Protein AF-A0A453QTR7-F1 (afdb_monomer)

Solvent-accessible surface area (backbone atoms only — not comparable to full-atom values): 9680 Å² total; per-residue (Å²): 107,73,68,60,56,51,50,49,57,57,54,74,66,56,86,68,63,91,48,74,81,44,77,43,87,48,69,84,76,89,77,77,48,57,34,63,90,64,82,81,72,79,62,58,72,38,62,66,44,74,63,49,93,54,89,62,47,77,80,36,48,43,79,48,35,31,30,39,38,73,34,72,65,74,76,16,50,35,47,36,44,36,31,29,56,73,61,97,66,74,99,79,61,62,75,47,80,48,79,57,62,89,52,38,20,34,75,75,45,46,54,41,29,50,23,38,13,52,70,62,27,36,17,32,23,37,36,54,86,40,19,19,93,47,31,93,52,54,52,37,48,62,52,52,45,53,46,15,68,74,66,65,82,44,83,54,77,79,73,79,75,70,78,81,128

Secondary structure (DSSP, 8-state):
-HHHHHHHHHHHT--S--PPP-EEE----SS----SSS----THHHHTS-----TTHHHHEEEEEEEEE-SSSGGGEEEEEEEEE--SS-S---EEEEEPPTT--GGGGHHHHHHHHHTT-EEEEEPPTTSGGG-SSTTHHHHHHHHHHHH-SS--GGGGG----

Mean predicted aligned error: 8.33 Å

Nearest PDB structures (foldseek):
  6agq-assembly1_C  TM=6.688E-01  e=3.818E-03  Paenibacillus sp. R4
  7yko-assembly1_A  TM=4.981E-01  e=2.609E-02  Thermomonospora curvata DSM 43183
  1jfr-assembly2_B  TM=5.067E-01  e=4.027E-02  Streptomyces exfoliatus
  8eu0-assembly2_B  TM=5.122E-01  e=4.285E-02  synthetic construct
  8etx-assembly1_A  TM=5.107E-01  e=4.559E-02  synthetic construct

Sequence (165 aa):
DLRSEYLEVLLSRRRERQVPMAVEQGSPVKEPLYQGNGPLGLREAMESCPRKEVDNFQEKLVEENFYLMTESGEQGRLPVLLLKLNDTAPERKPVVVILHSSYKCKEWLRPLLEAYASRGYIAVAIDSRYHGERASSKTTYIEALNSAWRNGDTMPFIFDTVCGT

Structure (mmCIF, N/CA/C/O backbone):
data_AF-A0A453QTR7-F1
#
_entry.id   AF-A0A453QTR7-F1
#
loop_
_atom_site.group_PDB
_atom_site.id
_atom_site.type_symbol
_atom_site.label_atom_id
_atom_site.label_alt_id
_atom_site.label_comp_id
_atom_site.label_asym_id
_atom_site.label_entity_id
_atom_site.label_seq_id
_atom_site.pdbx_PDB_ins_code
_atom_site.Cartn_x
_atom_site.Cartn_y
_atom_site.Cartn_z
_atom_site.occupancy
_atom_site.B_iso_or_equiv
_a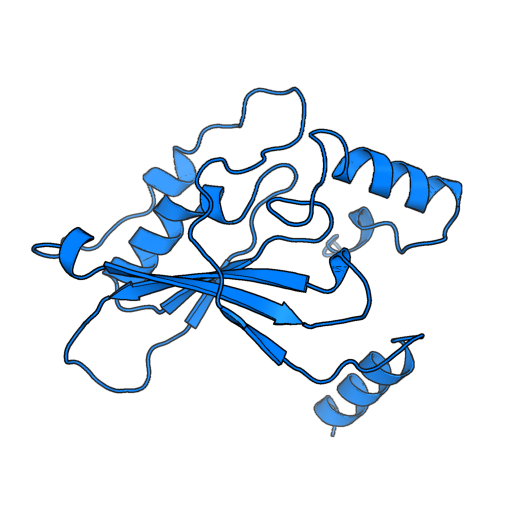tom_site.auth_seq_id
_atom_site.auth_comp_id
_atom_site.auth_asym_id
_atom_site.auth_atom_id
_atom_site.pdbx_PDB_model_num
ATOM 1 N N . ASP A 1 1 ? -23.032 -15.137 -18.932 1.00 83.44 1 ASP A N 1
ATOM 2 C CA . ASP A 1 1 ? -23.107 -14.124 -17.849 1.00 83.44 1 ASP A CA 1
ATOM 3 C C . ASP A 1 1 ? -21.889 -13.249 -18.025 1.00 83.44 1 ASP A C 1
ATOM 5 O O . ASP A 1 1 ? -20.782 -13.777 -18.100 1.00 83.44 1 ASP A O 1
ATOM 9 N N . LEU A 1 2 ? -22.096 -11.941 -18.145 1.00 89.88 2 LEU A N 1
ATOM 10 C CA . LEU A 1 2 ? -21.080 -10.977 -18.565 1.00 89.88 2 LEU A CA 1
ATOM 11 C C . LEU A 1 2 ? -19.827 -11.032 -17.678 1.00 89.88 2 LEU A C 1
ATOM 13 O O . LEU A 1 2 ? -18.712 -10.846 -18.158 1.00 89.88 2 LEU A O 1
ATOM 17 N N . ARG A 1 3 ? -19.994 -11.348 -16.386 1.00 83.31 3 ARG A N 1
ATOM 18 C CA . ARG A 1 3 ? -18.882 -11.504 -15.440 1.00 83.31 3 ARG A CA 1
ATOM 19 C C . ARG A 1 3 ? -17.955 -12.663 -15.811 1.00 83.31 3 ARG A C 1
ATOM 21 O O . ARG A 1 3 ? -16.738 -12.501 -15.748 1.00 83.31 3 ARG A O 1
ATOM 28 N N . SER A 1 4 ? -18.516 -13.816 -16.162 1.00 82.31 4 SER A N 1
ATOM 29 C CA . SER A 1 4 ? -17.742 -15.012 -16.507 1.00 82.31 4 SER A CA 1
ATOM 30 C C . SER A 1 4 ? -17.031 -14.841 -17.846 1.00 82.31 4 SER A C 1
ATOM 32 O O . SER A 1 4 ? -15.847 -15.136 -17.946 1.00 82.31 4 SER A O 1
ATOM 34 N N . GLU A 1 5 ? -17.715 -14.269 -18.838 1.00 87.69 5 GLU A N 1
ATOM 35 C CA . GLU A 1 5 ? -17.135 -13.962 -20.153 1.00 87.69 5 GLU A CA 1
ATOM 36 C C . GLU A 1 5 ? -16.003 -12.930 -20.039 1.00 87.69 5 GLU A C 1
ATOM 38 O O . GLU A 1 5 ? -14.930 -13.101 -20.615 1.00 87.69 5 GLU A O 1
ATOM 43 N N . TYR A 1 6 ? -16.188 -11.884 -19.225 1.00 79.31 6 TYR A N 1
ATOM 44 C CA . TYR A 1 6 ? -15.131 -10.910 -18.957 1.00 79.31 6 TYR A CA 1
ATOM 45 C C . TYR A 1 6 ? -13.930 -11.547 -18.248 1.00 79.31 6 TYR A C 1
ATOM 47 O O . TYR A 1 6 ? -12.783 -11.274 -18.604 1.00 79.31 6 TYR A O 1
ATOM 55 N N . LEU A 1 7 ? -14.171 -12.437 -17.279 1.00 77.56 7 LEU A N 1
ATOM 56 C CA . LEU A 1 7 ? -13.107 -13.174 -16.602 1.00 77.56 7 LEU A CA 1
ATOM 57 C C . LEU A 1 7 ? -12.324 -14.061 -17.582 1.00 77.56 7 LEU A C 1
ATOM 59 O O . LEU A 1 7 ? -11.096 -14.058 -17.544 1.00 77.56 7 LEU A O 1
ATOM 63 N N . GLU A 1 8 ? -12.999 -14.766 -18.489 1.00 80.06 8 GLU A N 1
ATOM 64 C CA . GLU A 1 8 ? -12.351 -15.564 -19.538 1.00 80.06 8 GLU A CA 1
ATOM 65 C C . GLU A 1 8 ? -11.500 -14.705 -20.483 1.00 80.06 8 GLU A C 1
ATOM 67 O O . GLU A 1 8 ? -10.362 -15.063 -20.805 1.00 80.06 8 GLU A O 1
ATOM 72 N N . VAL A 1 9 ? -11.987 -13.524 -20.875 1.00 81.75 9 VAL A N 1
ATOM 73 C CA . VAL A 1 9 ? -11.206 -12.566 -21.675 1.00 81.75 9 VAL A CA 1
ATOM 74 C C . VAL A 1 9 ? -9.958 -12.096 -20.919 1.00 81.75 9 VAL A C 1
ATOM 76 O O . VAL A 1 9 ? -8.877 -12.024 -21.503 1.00 81.75 9 VAL A O 1
ATOM 79 N N . LEU A 1 10 ? -10.061 -11.808 -19.620 1.00 71.81 10 LEU A N 1
ATOM 80 C CA . LEU A 1 10 ? -8.899 -11.426 -18.812 1.00 71.81 10 LEU A CA 1
ATOM 81 C C . LEU A 1 10 ? -7.891 -12.574 -18.667 1.00 71.81 10 LEU A C 1
ATOM 83 O O . LEU A 1 10 ? -6.682 -12.346 -18.746 1.00 71.81 10 LEU A O 1
ATOM 87 N N . LEU A 1 11 ? -8.370 -13.804 -18.470 1.00 70.81 11 LEU A N 1
ATOM 88 C CA . LEU A 1 11 ? -7.523 -14.986 -18.306 1.00 70.81 11 LEU A CA 1
ATOM 89 C C . LEU A 1 11 ? -6.824 -15.383 -19.611 1.00 70.81 11 LEU A C 1
ATOM 91 O O . LEU A 1 11 ? -5.634 -15.682 -19.584 1.00 70.81 11 LEU A O 1
ATOM 95 N N . SER A 1 12 ? -7.516 -15.319 -20.751 1.00 71.31 12 SER A N 1
ATOM 96 C CA . SER A 1 12 ? -6.947 -15.630 -22.074 1.00 71.31 12 SER A CA 1
ATOM 97 C C . SER A 1 12 ? -5.834 -14.670 -22.506 1.00 71.31 12 SER A C 1
AT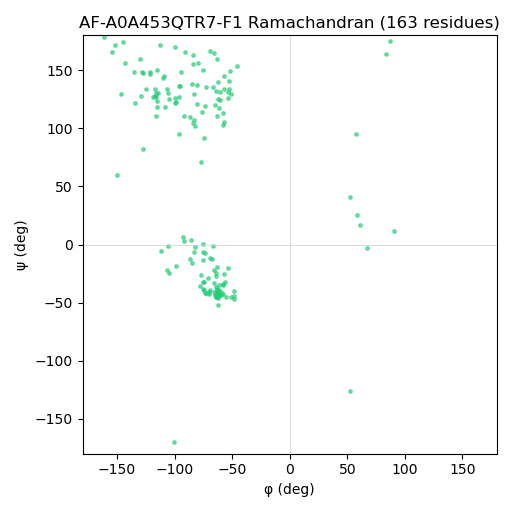OM 99 O O . SER A 1 12 ? -4.968 -15.037 -23.298 1.00 71.31 12 SER A O 1
ATOM 101 N N . ARG A 1 13 ? -5.819 -13.443 -21.970 1.00 68.00 13 ARG A N 1
ATOM 102 C CA . ARG A 1 13 ? -4.788 -12.432 -22.254 1.00 68.00 13 ARG A CA 1
ATOM 103 C C . ARG A 1 13 ? -3.558 -12.530 -21.350 1.00 68.00 13 ARG A C 1
ATOM 105 O O . ARG A 1 13 ? -2.541 -11.909 -21.666 1.00 68.00 13 ARG A O 1
ATOM 112 N N . ARG A 1 14 ? -3.605 -13.308 -20.259 1.00 63.31 14 ARG A N 1
ATOM 113 C CA . ARG A 1 14 ? -2.416 -13.617 -19.446 1.00 63.31 14 ARG A CA 1
ATOM 114 C C . ARG A 1 14 ? -1.558 -14.624 -20.208 1.00 63.31 14 ARG A C 1
ATOM 116 O O . ARG A 1 14 ? -1.770 -15.827 -20.107 1.00 63.31 14 ARG A O 1
ATOM 123 N N . ARG A 1 15 ? -0.610 -14.122 -21.005 1.00 54.94 15 ARG A N 1
ATOM 124 C CA . ARG A 1 15 ? 0.182 -14.950 -21.931 1.00 54.94 15 ARG A CA 1
ATOM 125 C C . ARG A 1 15 ? 1.053 -16.002 -21.248 1.00 54.94 15 ARG A C 1
ATOM 127 O O . ARG A 1 15 ? 1.391 -16.969 -21.913 1.00 54.94 15 ARG A O 1
ATOM 134 N N . GLU A 1 16 ? 1.361 -15.892 -19.955 1.00 55.06 16 GLU A N 1
ATOM 135 C CA . GLU A 1 16 ? 2.161 -16.904 -19.261 1.00 55.06 16 GLU A CA 1
ATOM 136 C C . GLU A 1 16 ? 1.748 -17.086 -17.791 1.00 55.06 16 GLU A C 1
ATOM 138 O O . GLU A 1 16 ? 1.672 -16.131 -17.021 1.00 55.06 16 GLU A O 1
ATOM 143 N N . ARG A 1 17 ? 1.525 -18.358 -17.427 1.00 57.84 17 ARG A N 1
ATOM 144 C CA . ARG A 1 17 ? 1.520 -18.943 -16.073 1.00 57.84 17 ARG A CA 1
ATOM 145 C C . ARG A 1 17 ? 0.541 -18.323 -15.072 1.00 57.84 17 ARG A C 1
ATOM 147 O O . ARG A 1 17 ? 0.873 -17.407 -14.322 1.00 57.84 17 ARG A O 1
ATOM 154 N N . GLN A 1 18 ? -0.636 -18.946 -14.958 1.00 60.88 18 GLN A N 1
ATOM 155 C CA . GLN A 1 18 ? -1.378 -18.916 -13.698 1.00 60.88 18 GLN A CA 1
ATOM 156 C C . GLN A 1 18 ? -0.459 -19.479 -12.609 1.00 60.88 18 GLN A C 1
ATOM 158 O O . GLN A 1 18 ? -0.167 -20.673 -12.581 1.00 60.88 18 GLN A O 1
ATOM 163 N N . VAL A 1 19 ? 0.061 -18.597 -11.764 1.00 70.44 19 VAL A N 1
ATOM 164 C CA . VAL A 1 19 ? 0.773 -18.999 -10.555 1.00 70.44 19 VAL A CA 1
ATOM 165 C C . VAL A 1 19 ? -0.294 -19.317 -9.508 1.00 70.44 19 VAL A C 1
ATOM 167 O O . VAL A 1 19 ? -1.284 -18.580 -9.430 1.00 70.44 19 VAL A O 1
ATOM 170 N N . PRO A 1 20 ? -0.153 -20.403 -8.726 1.00 80.00 20 PRO A N 1
ATOM 171 C CA . PRO A 1 20 ? -1.036 -20.641 -7.594 1.00 80.00 20 PRO A CA 1
ATOM 172 C C . PRO A 1 20 ? -1.084 -19.392 -6.715 1.00 80.00 20 PRO A C 1
ATOM 174 O O . PRO A 1 20 ? -0.035 -18.852 -6.362 1.00 80.00 20 PRO A O 1
ATOM 177 N N . MET A 1 21 ? -2.288 -18.925 -6.371 1.00 78.00 21 MET A N 1
ATOM 178 C CA . MET A 1 21 ? -2.401 -17.821 -5.424 1.00 78.00 21 MET A CA 1
ATOM 179 C C . MET A 1 21 ? -1.806 -18.268 -4.094 1.00 78.00 21 MET A C 1
ATOM 181 O O . MET A 1 21 ? -2.293 -19.210 -3.471 1.00 78.00 21 MET A O 1
ATOM 185 N N . ALA A 1 22 ? -0.751 -17.582 -3.680 1.00 89.56 22 ALA A N 1
ATOM 186 C CA . ALA A 1 22 ? -0.066 -17.822 -2.427 1.00 89.56 22 ALA A CA 1
ATOM 187 C C . ALA A 1 22 ? 0.059 -16.507 -1.661 1.00 89.56 22 ALA A C 1
ATOM 189 O O . ALA A 1 22 ? 0.159 -15.430 -2.259 1.00 89.56 22 ALA A O 1
ATOM 190 N N . VAL A 1 23 ? 0.039 -16.626 -0.337 1.00 93.94 23 VAL A N 1
ATOM 191 C CA . VAL A 1 23 ? 0.255 -15.520 0.589 1.00 93.94 23 VAL A CA 1
ATOM 192 C C . VAL A 1 23 ? 1.537 -15.810 1.351 1.00 93.94 23 VAL A C 1
ATOM 194 O O . VAL A 1 23 ? 1.652 -16.854 1.990 1.00 93.94 23 VAL A O 1
ATOM 197 N N . GLU A 1 24 ? 2.489 -14.891 1.287 1.00 94.19 24 GLU A N 1
ATOM 198 C CA . GLU A 1 24 ? 3.700 -14.934 2.102 1.00 94.19 24 GLU A CA 1
ATOM 199 C C . GLU A 1 24 ? 3.600 -13.878 3.195 1.00 94.19 24 GLU A C 1
ATOM 201 O O . GLU A 1 24 ? 3.249 -12.730 2.924 1.00 94.19 24 GL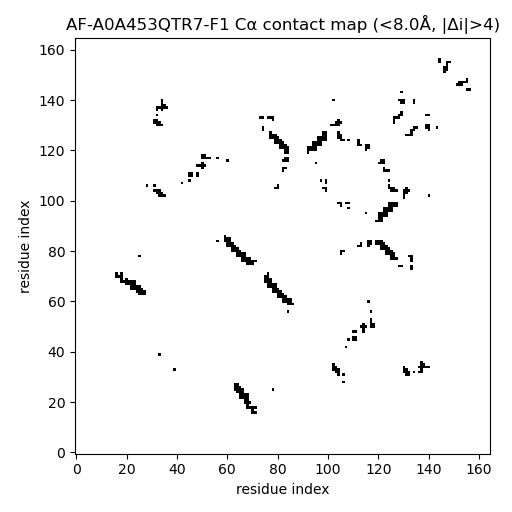U A O 1
ATOM 206 N N . GLN A 1 25 ? 3.935 -14.237 4.432 1.00 94.81 25 GLN A N 1
ATOM 207 C CA . GLN A 1 25 ? 4.014 -13.253 5.504 1.00 94.81 25 GLN A CA 1
ATOM 208 C C . GLN A 1 25 ? 5.168 -12.279 5.235 1.00 94.81 25 GLN A C 1
ATOM 210 O O . GLN A 1 25 ? 6.267 -12.687 4.858 1.00 94.81 25 GLN A O 1
ATOM 215 N N . GLY A 1 26 ? 4.908 -10.989 5.422 1.00 92.38 26 GLY A N 1
ATOM 216 C CA . GLY A 1 26 ? 5.885 -9.923 5.274 1.00 92.38 26 GLY A CA 1
ATOM 217 C C . GLY A 1 26 ? 6.207 -9.243 6.594 1.00 92.38 26 GLY A C 1
ATOM 218 O O . GLY A 1 26 ? 5.582 -9.482 7.628 1.00 92.38 26 GLY A O 1
ATOM 219 N N . SER A 1 27 ? 7.212 -8.377 6.546 1.00 92.81 27 SER A N 1
ATOM 220 C CA . SER A 1 27 ? 7.625 -7.539 7.669 1.00 92.81 27 SER A CA 1
ATOM 221 C C . SER A 1 27 ? 7.394 -6.065 7.343 1.00 92.81 27 SER A C 1
ATOM 223 O O . SER A 1 27 ? 7.528 -5.696 6.176 1.00 92.81 27 SER A O 1
ATOM 225 N N . PRO A 1 28 ? 7.128 -5.211 8.346 1.00 93.75 28 PRO A N 1
ATOM 226 C CA . PRO A 1 28 ? 7.064 -3.768 8.145 1.00 93.75 28 PRO A CA 1
ATOM 227 C C . PRO A 1 28 ? 8.315 -3.219 7.450 1.00 93.75 28 PRO A C 1
ATOM 229 O O . PRO A 1 28 ? 9.448 -3.530 7.838 1.00 93.75 28 PRO A O 1
ATOM 232 N N . VAL A 1 29 ? 8.110 -2.374 6.441 1.00 92.94 29 VAL A N 1
ATOM 233 C CA . VAL A 1 29 ? 9.196 -1.734 5.694 1.00 92.94 29 VAL A CA 1
ATOM 234 C C . VAL A 1 29 ? 9.791 -0.604 6.531 1.00 92.94 29 VAL A C 1
ATOM 236 O O . VAL A 1 29 ? 9.137 0.402 6.801 1.00 92.94 29 VAL A O 1
ATOM 239 N N . LYS A 1 30 ? 11.054 -0.760 6.941 1.00 91.12 30 LYS A N 1
ATOM 240 C CA . LYS A 1 30 ? 11.762 0.241 7.760 1.00 91.12 30 LYS A CA 1
ATOM 241 C C . LYS A 1 30 ? 12.192 1.465 6.955 1.00 91.12 30 LYS A C 1
ATOM 243 O O . LYS A 1 30 ? 12.121 2.584 7.451 1.00 91.12 30 LYS A O 1
ATOM 248 N N . GLU A 1 31 ? 12.626 1.241 5.719 1.00 90.81 31 GLU A N 1
ATOM 249 C CA . GLU A 1 31 ? 13.170 2.271 4.833 1.00 90.81 31 GLU A CA 1
ATOM 250 C C . GLU A 1 31 ? 12.428 2.236 3.489 1.00 90.81 31 GLU A C 1
ATOM 252 O O . GLU A 1 31 ? 12.883 1.593 2.542 1.00 90.81 31 GLU A O 1
ATOM 257 N N . PRO A 1 32 ? 11.242 2.866 3.399 1.00 91.38 32 PRO A N 1
ATOM 258 C CA . PRO A 1 32 ? 10.449 2.850 2.176 1.00 91.38 32 PRO A CA 1
ATOM 259 C C . PRO A 1 32 ? 11.163 3.561 1.022 1.00 91.38 32 PRO A C 1
ATOM 261 O O . PRO A 1 32 ? 11.636 4.695 1.158 1.00 91.38 32 PRO A O 1
ATOM 264 N N . LEU A 1 33 ? 11.200 2.904 -0.140 1.00 91.31 33 LEU A N 1
ATOM 265 C CA . LEU A 1 33 ? 11.805 3.447 -1.351 1.00 91.31 33 LEU A CA 1
ATOM 266 C C . LEU A 1 33 ? 10.823 4.364 -2.086 1.00 91.31 33 LEU A C 1
ATOM 268 O O . LEU A 1 33 ? 9.892 3.917 -2.760 1.00 91.31 33 LEU A O 1
ATOM 272 N N . TYR A 1 34 ? 11.088 5.665 -2.004 1.00 89.94 34 TYR A N 1
ATOM 273 C CA . TYR A 1 34 ? 10.439 6.667 -2.839 1.00 89.94 34 TYR A CA 1
ATOM 274 C C . TYR A 1 34 ? 11.304 6.992 -4.057 1.00 89.94 34 TYR A C 1
ATOM 276 O O . TYR A 1 34 ? 12.522 7.159 -3.949 1.00 89.94 34 TYR A O 1
ATOM 284 N N . GLN A 1 35 ? 10.666 7.089 -5.216 1.00 88.25 35 GLN A N 1
ATOM 285 C CA . GLN A 1 35 ? 11.335 7.316 -6.492 1.00 88.25 35 GLN A CA 1
ATOM 286 C C . GLN A 1 35 ? 11.269 8.780 -6.923 1.00 88.25 35 GLN A C 1
ATOM 288 O O . GLN A 1 35 ? 10.532 9.590 -6.360 1.00 88.25 35 GLN A O 1
ATOM 293 N N . GLY A 1 36 ? 12.037 9.102 -7.962 1.00 77.12 36 GLY A N 1
ATOM 294 C CA . GLY A 1 36 ? 12.143 10.453 -8.498 1.00 77.12 36 GLY A CA 1
ATOM 295 C C . GLY A 1 36 ? 13.155 11.329 -7.755 1.00 77.12 36 GLY A C 1
ATOM 296 O O . GLY A 1 36 ? 13.613 11.022 -6.656 1.00 77.12 36 GLY A O 1
ATOM 297 N N . ASN A 1 37 ? 13.516 12.436 -8.405 1.00 62.88 37 ASN A N 1
ATOM 298 C CA . ASN A 1 37 ? 14.522 13.391 -7.920 1.00 62.88 37 ASN A CA 1
ATOM 299 C C . ASN A 1 37 ? 13.902 14.694 -7.383 1.00 62.88 37 ASN A C 1
ATOM 301 O O . ASN A 1 37 ? 14.628 15.595 -6.971 1.00 62.88 37 ASN A O 1
ATOM 305 N N . GLY A 1 38 ? 12.572 14.821 -7.430 1.00 60.53 38 GLY A N 1
ATOM 306 C CA . GLY A 1 38 ? 11.852 15.988 -6.925 1.00 60.53 38 GLY A CA 1
ATOM 307 C C . GLY A 1 38 ? 11.582 15.896 -5.421 1.00 60.53 38 GLY A C 1
ATOM 308 O O . GLY A 1 38 ? 11.637 14.798 -4.857 1.00 60.53 38 GLY A O 1
ATOM 309 N N . PRO A 1 39 ? 11.250 17.021 -4.759 1.00 61.00 39 PRO A N 1
ATOM 310 C CA . PRO A 1 39 ? 10.738 16.970 -3.400 1.00 61.00 39 PRO A CA 1
ATOM 311 C C . PRO A 1 39 ? 9.552 16.012 -3.376 1.00 61.00 39 PRO A C 1
ATOM 313 O O . PRO A 1 39 ? 8.656 16.073 -4.224 1.00 61.00 39 PRO A O 1
ATOM 316 N N . LEU A 1 40 ? 9.562 15.093 -2.415 1.00 63.69 40 LEU A N 1
ATOM 317 C CA . LEU A 1 40 ? 8.407 14.264 -2.142 1.00 63.69 40 LEU A CA 1
ATOM 318 C C . LEU A 1 40 ? 7.275 15.239 -1.812 1.00 63.69 40 LEU A C 1
ATOM 320 O O . LEU A 1 40 ? 7.298 15.823 -0.737 1.00 63.69 40 LEU A O 1
ATOM 324 N N . GLY A 1 41 ? 6.351 15.466 -2.760 1.00 64.12 41 GLY A N 1
ATOM 325 C CA . GLY A 1 41 ? 5.242 16.414 -2.580 1.00 64.12 41 GLY A CA 1
ATOM 326 C C . GLY A 1 41 ? 4.566 16.233 -1.220 1.00 64.12 41 GLY A C 1
ATOM 327 O O . GLY A 1 41 ? 4.644 15.147 -0.657 1.00 64.12 41 GLY A O 1
ATOM 328 N N . LEU A 1 42 ? 3.956 17.281 -0.676 1.00 65.25 42 LEU A N 1
ATOM 329 C CA . LEU A 1 42 ? 3.549 17.344 0.732 1.00 65.25 42 LEU A CA 1
ATOM 330 C C . LEU A 1 42 ? 2.609 16.182 1.129 1.00 65.25 42 LEU A C 1
ATOM 332 O O . LEU A 1 42 ? 1.651 15.873 0.419 1.00 65.25 42 LEU A O 1
ATOM 336 N N . ARG A 1 43 ? 2.875 15.535 2.278 1.00 76.00 43 ARG A N 1
ATOM 337 C CA . ARG A 1 43 ? 1.968 14.533 2.896 1.00 76.00 43 ARG A CA 1
ATOM 338 C C . ARG A 1 43 ? 0.737 15.159 3.543 1.00 76.00 43 ARG A C 1
ATOM 340 O O . ARG A 1 43 ? -0.177 14.428 3.913 1.00 76.00 43 ARG A O 1
ATOM 347 N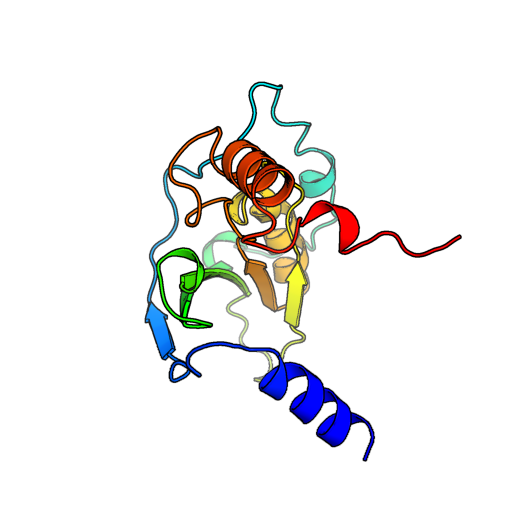 N . GLU A 1 44 ? 0.691 16.484 3.612 1.00 79.25 44 GLU A N 1
ATOM 348 C CA . GLU A 1 44 ? -0.352 17.280 4.261 1.00 79.25 44 GLU A CA 1
ATOM 349 C C . GLU A 1 44 ? -1.769 16.851 3.864 1.00 79.25 44 GLU A C 1
ATOM 351 O O . GLU A 1 44 ? -2.643 16.744 4.717 1.00 79.25 44 GLU A O 1
ATOM 356 N N . ALA A 1 45 ? -2.012 16.520 2.591 1.00 80.69 45 ALA A N 1
ATOM 357 C CA . ALA A 1 45 ? -3.322 16.041 2.139 1.00 80.69 45 ALA A CA 1
ATOM 358 C C . ALA A 1 45 ? -3.733 14.697 2.781 1.00 80.69 45 ALA A C 1
ATOM 360 O O . ALA A 1 45 ? -4.901 14.476 3.089 1.00 80.69 45 ALA A O 1
ATOM 361 N N . MET A 1 46 ? -2.779 13.788 2.995 1.00 83.81 46 MET A N 1
ATOM 362 C CA . MET A 1 46 ? -3.034 12.503 3.658 1.00 83.81 46 MET A CA 1
ATOM 363 C C . MET A 1 46 ? -3.149 12.672 5.175 1.00 83.81 46 MET A C 1
ATOM 365 O O . MET A 1 46 ? -3.938 11.984 5.815 1.00 83.81 46 MET A O 1
ATOM 369 N N . GLU A 1 47 ? -2.368 13.585 5.749 1.00 85.81 47 GLU A N 1
ATOM 370 C CA . GLU A 1 47 ? -2.345 13.875 7.188 1.00 85.81 47 GLU A CA 1
ATOM 371 C C . GLU A 1 47 ? -3.575 14.673 7.643 1.00 85.81 47 GLU A C 1
ATOM 373 O O . GLU A 1 47 ? -4.078 14.451 8.740 1.00 85.81 47 GLU A O 1
ATOM 378 N N . SER A 1 48 ? -4.111 15.535 6.776 1.00 86.25 48 SER A N 1
ATOM 379 C CA . SER A 1 48 ? -5.344 16.307 7.001 1.00 86.25 48 SER A CA 1
ATOM 380 C C . SER A 1 48 ? -6.623 15.484 6.864 1.00 86.25 48 SER A C 1
ATOM 382 O O . SER A 1 48 ? -7.712 15.984 7.156 1.00 86.25 48 SER A O 1
ATOM 384 N N . CYS A 1 49 ? -6.525 14.221 6.436 1.00 85.62 49 CYS A N 1
ATOM 385 C CA . CYS A 1 49 ? -7.689 13.355 6.370 1.00 85.62 49 CYS A CA 1
ATOM 386 C C . CYS A 1 49 ? -8.286 13.201 7.774 1.00 85.62 49 CYS A C 1
ATOM 388 O O . CYS A 1 49 ? -7.574 12.759 8.680 1.00 85.62 49 CYS A O 1
ATOM 390 N N . PRO A 1 50 ? -9.583 13.522 7.972 1.00 88.31 50 PRO A N 1
ATOM 391 C CA . PRO A 1 50 ? -10.161 13.531 9.308 1.00 88.31 50 PRO A CA 1
ATOM 392 C C . PRO A 1 50 ? -9.983 12.162 9.962 1.00 88.31 50 PRO A C 1
ATOM 394 O O . PRO A 1 50 ? -10.052 11.142 9.275 1.00 88.31 50 PRO A O 1
ATOM 397 N N . ARG A 1 51 ? -9.760 12.111 11.269 1.00 89.44 51 ARG A N 1
ATOM 398 C CA . ARG A 1 51 ? -9.626 10.856 12.016 1.00 89.44 51 ARG A CA 1
ATOM 399 C C . ARG A 1 51 ? -10.679 10.820 13.105 1.00 89.44 51 ARG A C 1
ATOM 401 O O . ARG A 1 51 ? -11.095 11.864 13.598 1.00 89.44 51 ARG A O 1
ATOM 408 N N . LYS A 1 52 ? -11.147 9.623 13.445 1.00 89.56 52 LYS A N 1
ATOM 409 C CA . LYS A 1 52 ? -11.967 9.451 14.640 1.00 89.56 52 LYS A CA 1
ATOM 410 C C . LYS A 1 52 ? -11.018 9.332 15.829 1.00 89.56 52 LYS A C 1
ATOM 412 O O . LYS A 1 52 ? -10.092 8.528 15.775 1.00 89.56 52 LYS A O 1
ATOM 417 N N . GLU A 1 53 ? -11.253 10.117 16.873 1.00 88.69 53 GLU A N 1
ATOM 418 C CA . GLU A 1 53 ? -10.532 9.968 18.138 1.00 88.69 53 GLU A CA 1
ATOM 419 C C . GLU A 1 53 ? -10.831 8.582 18.724 1.00 88.69 53 GLU A C 1
ATOM 421 O O . GLU A 1 53 ? -11.994 8.185 18.861 1.00 88.69 53 GLU A O 1
ATOM 426 N N . VAL A 1 54 ? -9.775 7.822 19.002 1.00 86.69 54 VAL A N 1
ATOM 427 C CA . VAL A 1 54 ? -9.846 6.463 19.544 1.00 86.69 54 VAL A CA 1
ATOM 428 C C . VAL A 1 54 ? -8.835 6.355 20.675 1.00 86.69 54 VAL A C 1
ATOM 430 O O . VAL A 1 54 ? -7.633 6.517 20.458 1.00 86.69 54 VAL A O 1
ATOM 433 N N . ASP A 1 55 ? -9.316 6.022 21.870 1.00 86.69 55 ASP A N 1
ATOM 434 C CA . ASP A 1 55 ? -8.452 5.824 23.032 1.00 86.69 55 ASP A CA 1
ATOM 435 C C . ASP A 1 55 ? -7.456 4.693 22.776 1.00 86.69 55 ASP A C 1
ATOM 437 O O . ASP A 1 55 ? -7.843 3.597 22.343 1.00 86.69 55 ASP A O 1
ATOM 441 N N . ASN A 1 56 ? -6.183 4.958 23.071 1.00 88.31 56 ASN A N 1
ATOM 442 C CA . ASN A 1 56 ? -5.056 4.056 22.834 1.00 88.31 56 ASN A CA 1
ATOM 443 C C . ASN A 1 56 ? -4.987 3.553 21.380 1.00 88.31 56 ASN A C 1
ATOM 445 O O . ASN A 1 56 ? -4.712 2.378 21.130 1.00 88.31 56 ASN A O 1
ATOM 449 N N . PHE A 1 57 ? -5.241 4.440 20.407 1.00 88.44 57 PHE A N 1
ATOM 450 C CA . PHE A 1 57 ? -5.265 4.099 18.979 1.00 88.44 57 PHE A CA 1
ATOM 451 C C . PHE A 1 57 ? -4.046 3.284 18.529 1.00 88.44 57 PHE A C 1
ATOM 453 O O . PHE A 1 57 ? -4.216 2.260 17.878 1.00 88.44 57 PHE A O 1
ATOM 460 N N . GLN A 1 58 ? -2.832 3.695 18.910 1.00 88.56 58 GLN A N 1
ATOM 461 C CA . GLN A 1 58 ? -1.596 3.012 18.502 1.00 88.56 58 GLN A CA 1
ATOM 462 C C . GLN A 1 58 ? -1.470 1.594 19.081 1.00 88.56 58 GLN A C 1
ATOM 464 O O . GLN A 1 58 ? -0.937 0.719 18.414 1.00 88.56 58 GLN A O 1
ATOM 469 N N . GLU A 1 59 ? -1.985 1.344 20.288 1.00 89.25 59 GLU A N 1
ATOM 470 C CA . GLU A 1 59 ? -1.968 0.009 20.909 1.00 89.25 59 GLU A CA 1
ATOM 471 C C . GLU A 1 59 ? -3.012 -0.922 20.281 1.00 89.25 59 GLU A C 1
ATOM 473 O O . GLU A 1 59 ? -2.816 -2.133 20.199 1.00 89.25 59 GLU A O 1
ATOM 478 N N . LYS A 1 60 ? -4.138 -0.354 19.834 1.00 91.75 60 LYS A N 1
ATOM 479 C CA . LYS A 1 60 ? -5.227 -1.089 19.179 1.00 91.75 60 LYS A CA 1
ATOM 480 C C . LYS A 1 60 ? -5.006 -1.277 17.682 1.00 91.75 60 LYS A C 1
ATOM 482 O O . LYS A 1 60 ? -5.708 -2.080 17.068 1.00 91.75 60 LYS A O 1
ATOM 487 N N . LEU A 1 61 ? -4.091 -0.527 17.076 1.00 93.69 61 LEU A N 1
ATOM 488 C CA . LEU A 1 61 ? -3.804 -0.610 15.653 1.00 93.69 61 LEU A CA 1
ATOM 489 C C . LEU A 1 61 ? -3.035 -1.899 15.356 1.00 93.69 61 LEU A C 1
ATOM 491 O O . LEU A 1 61 ? -1.928 -2.115 15.839 1.00 93.69 61 LEU A O 1
ATOM 495 N N . VAL A 1 62 ? -3.624 -2.744 14.520 1.00 94.25 62 VAL A N 1
ATOM 496 C CA . VAL A 1 62 ? -2.990 -3.950 13.994 1.00 94.25 62 VAL A CA 1
ATOM 497 C C . VAL A 1 62 ? -2.480 -3.640 12.602 1.00 94.25 62 VAL A C 1
ATOM 499 O O . VAL A 1 62 ? -3.256 -3.274 11.714 1.00 94.25 62 VAL A O 1
ATOM 502 N N . GLU A 1 63 ? -1.176 -3.813 12.427 1.00 95.62 63 GLU A N 1
ATOM 503 C CA . GLU A 1 63 ? -0.512 -3.758 11.135 1.00 95.62 63 GLU A CA 1
ATOM 504 C C . GLU A 1 63 ? -0.157 -5.172 10.673 1.00 95.62 63 GLU A C 1
ATOM 506 O O . GLU A 1 63 ? 0.536 -5.914 11.370 1.00 95.62 63 GLU A O 1
ATOM 511 N N . GLU A 1 64 ? -0.612 -5.531 9.477 1.00 95.75 64 GLU A N 1
ATOM 512 C CA . GLU A 1 64 ? -0.256 -6.773 8.799 1.00 95.75 64 GLU A CA 1
ATOM 513 C C . GLU A 1 64 ? 0.435 -6.434 7.478 1.00 95.75 64 GLU A C 1
ATOM 515 O O . GLU A 1 64 ? -0.092 -5.681 6.658 1.00 95.75 64 GLU A O 1
ATOM 520 N N . ASN A 1 65 ? 1.619 -7.009 7.270 1.00 97.12 65 ASN A N 1
ATOM 521 C CA . ASN A 1 65 ? 2.350 -6.923 6.012 1.00 97.12 65 ASN A CA 1
ATOM 522 C C . ASN A 1 65 ? 2.419 -8.323 5.411 1.00 97.12 65 ASN A C 1
ATOM 524 O O . ASN A 1 65 ? 2.769 -9.282 6.102 1.00 97.12 65 ASN A O 1
ATOM 528 N N . PHE A 1 66 ? 2.076 -8.457 4.138 1.00 96.38 66 PHE A N 1
ATOM 529 C CA . PHE A 1 66 ? 2.146 -9.730 3.427 1.00 96.38 66 PHE A CA 1
ATOM 530 C C . PHE A 1 66 ? 2.324 -9.509 1.931 1.00 96.38 66 PHE A C 1
ATOM 532 O O . PHE A 1 66 ? 2.125 -8.410 1.414 1.00 96.38 66 PHE A O 1
ATOM 539 N N . TYR A 1 67 ? 2.693 -10.573 1.232 1.00 95.50 67 TYR A N 1
ATOM 540 C CA . TYR A 1 67 ? 2.866 -10.573 -0.208 1.00 95.50 67 TYR A CA 1
ATOM 541 C C . TYR A 1 67 ? 1.868 -11.521 -0.851 1.00 95.50 67 TYR A C 1
ATOM 543 O O . TYR A 1 67 ? 1.704 -12.658 -0.411 1.00 95.50 67 TYR A O 1
ATOM 551 N N . LEU A 1 68 ? 1.214 -11.051 -1.908 1.00 93.56 68 LEU A N 1
ATOM 552 C CA . LEU A 1 68 ? 0.364 -11.869 -2.761 1.00 93.56 68 LEU A CA 1
ATOM 553 C C . LEU A 1 68 ? 1.139 -12.257 -4.016 1.00 93.56 68 LEU A C 1
ATOM 555 O O . LEU A 1 68 ? 1.631 -11.392 -4.742 1.00 93.56 68 LEU A O 1
ATOM 559 N N . MET A 1 69 ? 1.212 -13.551 -4.304 1.00 90.69 69 MET A N 1
ATOM 560 C CA . MET A 1 69 ? 1.813 -14.046 -5.542 1.00 90.69 69 MET A CA 1
ATOM 561 C C . MET A 1 69 ? 0.770 -13.997 -6.659 1.00 90.69 69 MET A C 1
ATOM 563 O O . MET A 1 69 ? -0.169 -14.791 -6.687 1.00 90.69 69 MET A O 1
ATOM 567 N N . THR A 1 70 ? 0.906 -13.015 -7.553 1.00 83.06 70 THR A N 1
ATOM 568 C CA . THR A 1 70 ? -0.097 -12.696 -8.589 1.00 83.06 70 THR A CA 1
ATOM 569 C C . THR A 1 70 ? 0.294 -13.151 -9.996 1.00 83.06 70 THR A C 1
ATOM 571 O O . THR A 1 70 ? -0.582 -13.378 -10.837 1.00 83.06 70 THR A O 1
ATOM 574 N N . GLU A 1 71 ? 1.594 -13.296 -10.248 1.00 81.06 71 GLU A N 1
ATOM 575 C CA . GLU A 1 71 ? 2.194 -13.756 -11.503 1.00 81.06 71 GLU A CA 1
ATOM 576 C C . GLU A 1 71 ? 3.638 -14.224 -11.251 1.00 81.06 71 GLU A C 1
ATOM 578 O O . GLU A 1 71 ? 4.142 -14.174 -10.128 1.00 81.06 71 GLU A O 1
ATOM 583 N N . SER A 1 72 ? 4.299 -14.703 -12.303 1.00 80.38 72 SER A N 1
ATOM 584 C CA . SER A 1 72 ? 5.692 -15.151 -12.233 1.00 80.38 72 SER A CA 1
ATOM 585 C C . SER A 1 72 ? 6.660 -13.964 -12.169 1.00 80.38 72 SER A C 1
ATOM 587 O O . SER A 1 72 ? 6.412 -12.924 -12.774 1.00 80.38 72 SER A O 1
ATOM 589 N N . GLY A 1 73 ? 7.809 -14.153 -11.519 1.00 83.44 73 GLY A N 1
ATOM 590 C CA . GLY A 1 73 ? 8.887 -13.161 -11.469 1.00 83.44 73 GLY A CA 1
ATOM 591 C C . GLY A 1 73 ? 8.747 -12.140 -10.338 1.00 83.44 73 GLY A C 1
ATOM 592 O O . GLY A 1 73 ? 7.761 -12.126 -9.605 1.00 83.44 73 GLY A O 1
ATOM 593 N N . GLU A 1 74 ? 9.755 -11.278 -10.193 1.00 85.12 74 GLU A N 1
ATOM 594 C CA . GLU A 1 74 ? 9.859 -10.332 -9.069 1.00 85.12 74 GLU A CA 1
ATOM 595 C C . GLU A 1 74 ? 8.694 -9.347 -9.019 1.00 85.12 74 GLU A C 1
ATOM 597 O O . GLU A 1 74 ? 8.146 -9.074 -7.953 1.00 85.12 74 GLU A O 1
ATOM 602 N N . GLN A 1 75 ? 8.252 -8.864 -10.184 1.00 86.19 75 GLN A N 1
ATOM 603 C CA . GLN A 1 75 ? 7.087 -7.993 -10.243 1.00 86.19 75 GLN A CA 1
ATOM 604 C C . GLN A 1 75 ? 5.811 -8.732 -9.835 1.00 86.19 75 GLN A C 1
ATOM 606 O O . GLN A 1 75 ? 4.889 -8.078 -9.378 1.00 86.19 75 GLN A O 1
ATOM 611 N N . GLY A 1 76 ? 5.729 -10.059 -9.905 1.00 85.62 76 GLY A N 1
ATOM 612 C CA . GLY A 1 76 ? 4.520 -10.782 -9.516 1.00 85.62 76 GLY A CA 1
ATOM 613 C C . GLY A 1 76 ? 4.258 -10.902 -8.029 1.00 85.62 76 GLY A C 1
ATOM 614 O O . GLY A 1 76 ? 3.133 -11.226 -7.633 1.00 85.62 76 GLY A O 1
ATOM 615 N N . ARG A 1 77 ? 5.264 -10.590 -7.215 1.00 91.94 77 ARG A N 1
ATOM 616 C CA . ARG A 1 77 ? 5.165 -10.518 -5.764 1.00 91.94 77 ARG A CA 1
ATOM 617 C C . ARG A 1 77 ? 4.595 -9.157 -5.375 1.00 91.94 77 ARG A C 1
ATOM 619 O O . ARG A 1 77 ? 5.296 -8.153 -5.436 1.00 91.94 77 ARG A O 1
ATOM 626 N N . LEU A 1 78 ? 3.308 -9.115 -5.032 1.00 93.50 78 LEU A N 1
ATOM 627 C CA . LEU A 1 78 ? 2.576 -7.891 -4.700 1.00 93.50 78 LEU A CA 1
ATOM 628 C C . LEU A 1 78 ? 2.634 -7.620 -3.187 1.00 93.50 78 LEU A C 1
ATOM 630 O O . LEU A 1 78 ? 1.979 -8.346 -2.441 1.00 93.50 78 LEU A O 1
ATOM 634 N N . PRO A 1 79 ? 3.352 -6.585 -2.722 1.00 96.25 79 PRO A N 1
ATOM 635 C CA . PRO A 1 79 ? 3.377 -6.183 -1.322 1.00 96.25 79 PRO A CA 1
ATOM 636 C C . PRO A 1 79 ? 2.068 -5.520 -0.913 1.00 96.25 79 PRO A C 1
ATOM 638 O O . PRO A 1 79 ? 1.551 -4.650 -1.623 1.00 96.25 79 PRO A O 1
ATOM 641 N N . VAL A 1 80 ? 1.571 -5.905 0.257 1.00 96.94 80 VAL A N 1
ATOM 642 C CA . VAL A 1 80 ? 0.322 -5.424 0.838 1.00 96.94 80 VAL A CA 1
ATOM 643 C C . VAL A 1 80 ? 0.573 -4.964 2.270 1.00 96.94 80 VAL A C 1
ATOM 645 O O . VAL A 1 80 ? 1.111 -5.713 3.082 1.00 96.94 80 VAL A O 1
ATOM 648 N N . LEU A 1 81 ? 0.147 -3.738 2.564 1.00 97.56 81 LEU A N 1
ATOM 649 C CA . LEU A 1 81 ? 0.088 -3.155 3.900 1.00 97.56 81 LEU A CA 1
ATOM 650 C C . LEU A 1 81 ? -1.381 -3.054 4.309 1.00 97.56 81 LEU A C 1
ATOM 652 O O . LEU A 1 81 ? -2.156 -2.343 3.667 1.00 97.56 81 LEU A O 1
ATOM 656 N N . LEU A 1 82 ? -1.759 -3.745 5.379 1.00 97.25 82 LEU A N 1
ATOM 657 C CA . LEU A 1 82 ? -3.105 -3.736 5.935 1.00 97.25 82 LEU A CA 1
ATOM 658 C C . LEU A 1 82 ? -3.078 -3.132 7.336 1.00 97.25 82 LEU A C 1
ATOM 660 O O . LEU A 1 82 ? -2.347 -3.597 8.206 1.00 97.25 82 LEU A O 1
ATOM 664 N N . LEU A 1 83 ? -3.924 -2.127 7.560 1.00 96.12 83 LEU A N 1
ATOM 665 C CA . LEU A 1 83 ? -4.183 -1.542 8.870 1.00 96.12 83 LEU A CA 1
ATOM 666 C C . LEU A 1 83 ? -5.639 -1.776 9.270 1.00 96.12 83 LEU A C 1
ATOM 668 O O . LEU A 1 83 ? -6.570 -1.473 8.519 1.00 96.12 83 LEU A O 1
ATOM 672 N N . LYS A 1 84 ? -5.841 -2.284 10.483 1.00 94.12 84 LYS A N 1
ATOM 673 C CA . LYS A 1 84 ? -7.166 -2.446 11.092 1.00 94.12 84 LYS A CA 1
ATOM 674 C C . LYS A 1 84 ? -7.092 -2.167 12.585 1.00 94.12 84 LYS A C 1
ATOM 676 O O . LYS A 1 84 ? -6.041 -2.326 13.194 1.00 94.12 84 LYS A O 1
ATOM 681 N N . LEU A 1 85 ? -8.214 -1.801 13.189 1.00 92.44 85 LEU A N 1
ATOM 682 C CA . LEU A 1 85 ? -8.310 -1.775 14.644 1.00 92.44 85 LEU A CA 1
ATOM 683 C C . LEU A 1 85 ? -8.669 -3.157 15.208 1.00 92.44 85 LEU A C 1
ATOM 685 O O . LEU A 1 85 ? -9.537 -3.863 14.669 1.00 92.44 85 LEU A O 1
ATOM 689 N N . ASN A 1 86 ? -8.003 -3.515 16.308 1.00 87.00 86 ASN A N 1
ATOM 690 C CA . ASN A 1 86 ? -8.298 -4.673 17.144 1.00 87.00 86 ASN A CA 1
ATOM 691 C C . ASN A 1 86 ? -9.517 -4.391 18.035 1.00 87.00 86 ASN A C 1
ATOM 693 O O . ASN A 1 86 ? -9.403 -4.176 19.241 1.00 87.00 86 ASN A O 1
ATOM 697 N N . ASP A 1 87 ? -10.688 -4.334 17.409 1.00 80.31 87 ASP A N 1
ATOM 698 C CA . ASP A 1 87 ? -11.961 -4.126 18.100 1.00 80.31 87 ASP A CA 1
ATOM 699 C C . ASP A 1 87 ? -12.628 -5.470 18.393 1.00 80.31 87 ASP A C 1
ATOM 701 O O . ASP A 1 87 ? -12.563 -6.389 17.581 1.00 80.31 87 ASP A O 1
ATOM 705 N N . THR A 1 88 ? -13.377 -5.550 19.489 1.00 68.50 88 THR A N 1
ATOM 706 C CA . THR A 1 88 ? -14.204 -6.712 19.862 1.00 68.50 88 THR A CA 1
ATOM 707 C C . THR A 1 88 ? -15.506 -6.849 19.049 1.00 68.50 88 THR A C 1
ATOM 709 O O . THR A 1 88 ? -16.289 -7.763 19.292 1.00 68.50 88 THR A O 1
ATOM 712 N N . ALA A 1 89 ? -15.762 -5.943 18.100 1.00 64.69 89 ALA A N 1
ATOM 713 C CA . ALA A 1 89 ? -16.986 -5.863 17.293 1.00 64.69 89 ALA A CA 1
ATOM 714 C C . ALA A 1 89 ? -16.880 -6.681 15.969 1.00 64.69 89 ALA A C 1
ATOM 716 O O . ALA A 1 89 ? -15.781 -7.087 15.599 1.00 64.69 89 ALA A O 1
ATOM 717 N N . PRO A 1 90 ? -17.997 -6.951 15.256 1.00 63.28 90 PRO A N 1
ATOM 718 C CA . PRO A 1 90 ? -18.262 -8.204 14.531 1.00 63.28 90 PRO A CA 1
ATOM 719 C C . PRO A 1 90 ? -17.310 -8.551 13.369 1.00 63.28 90 PRO A C 1
ATOM 721 O O . PRO A 1 90 ? -16.676 -7.690 12.767 1.00 63.28 90 PRO A O 1
ATOM 724 N N . GLU A 1 91 ? -17.302 -9.846 13.015 1.00 69.88 91 GLU A N 1
ATOM 725 C CA . GLU A 1 91 ? -16.373 -10.546 12.102 1.00 69.88 91 GLU A CA 1
ATOM 726 C C . GLU A 1 91 ? -16.208 -9.953 10.688 1.00 69.88 91 GLU A C 1
ATOM 728 O O . GLU A 1 91 ? -15.215 -10.240 10.019 1.00 69.88 91 GLU A O 1
ATOM 733 N N . ARG A 1 92 ? -17.157 -9.140 10.197 1.00 81.69 92 ARG A N 1
ATOM 734 C CA . ARG A 1 92 ? -17.132 -8.579 8.834 1.00 81.69 92 ARG A CA 1
ATOM 735 C C . ARG A 1 92 ? -17.028 -7.060 8.850 1.00 81.69 92 ARG A C 1
ATOM 737 O O . ARG A 1 92 ? -17.993 -6.368 9.165 1.00 81.69 92 ARG A O 1
ATOM 744 N N . LYS A 1 93 ? -15.869 -6.554 8.426 1.00 86.81 93 LYS A N 1
ATOM 745 C CA . LYS A 1 93 ? -15.587 -5.124 8.257 1.00 86.81 93 LYS A CA 1
ATOM 746 C C . LYS A 1 93 ? -15.480 -4.768 6.767 1.00 86.81 93 LYS A C 1
ATOM 748 O O . LYS A 1 93 ? -14.979 -5.584 5.989 1.00 86.81 93 LYS A O 1
ATOM 753 N N . PRO A 1 94 ? -15.929 -3.573 6.347 1.00 92.81 94 PRO A N 1
ATOM 754 C CA . PRO A 1 94 ? -15.676 -3.084 4.996 1.00 92.81 94 PRO A CA 1
ATOM 755 C C . PRO A 1 94 ? -14.170 -2.913 4.760 1.00 92.81 94 PRO A C 1
ATOM 757 O O . PRO A 1 94 ? -13.443 -2.438 5.637 1.00 92.81 94 PRO A O 1
ATOM 760 N N . VAL A 1 95 ? -13.715 -3.283 3.562 1.00 95.19 95 VAL A N 1
ATOM 761 C CA . VAL A 1 95 ? -12.317 -3.147 3.134 1.00 95.19 95 VAL A CA 1
ATOM 762 C C . VAL A 1 95 ? -12.210 -1.993 2.145 1.00 95.19 95 VAL A C 1
ATOM 764 O O . VAL A 1 95 ? -12.968 -1.938 1.177 1.00 95.19 95 VAL A O 1
ATOM 767 N N . VAL A 1 96 ? -11.259 -1.091 2.371 1.00 95.50 96 VAL A N 1
ATOM 768 C CA . VAL A 1 96 ? -10.920 -0.003 1.447 1.00 95.50 96 VAL A CA 1
ATOM 769 C C . VAL A 1 96 ? -9.503 -0.234 0.946 1.00 95.50 96 VAL A C 1
ATOM 771 O O . VAL A 1 96 ? -8.562 -0.240 1.736 1.00 95.50 96 VAL A O 1
ATOM 774 N N . VAL A 1 97 ? -9.355 -0.420 -0.366 1.00 95.69 97 VAL A N 1
ATOM 775 C CA . VAL A 1 97 ? -8.049 -0.549 -1.025 1.00 95.69 97 VAL A CA 1
ATOM 776 C C . VAL A 1 97 ? -7.680 0.796 -1.637 1.00 95.69 97 VAL A C 1
ATOM 778 O O . VAL A 1 97 ? -8.434 1.337 -2.445 1.00 95.69 97 VAL A O 1
ATOM 781 N N . ILE A 1 98 ? -6.530 1.337 -1.248 1.00 93.38 98 ILE A N 1
ATOM 782 C CA . ILE A 1 98 ? -6.046 2.652 -1.665 1.00 93.38 98 ILE A CA 1
ATOM 783 C C . ILE A 1 98 ? -4.748 2.477 -2.448 1.00 93.38 98 ILE A C 1
ATOM 785 O O . ILE A 1 98 ? -3.800 1.844 -1.983 1.00 93.38 98 ILE A O 1
ATOM 789 N N . LEU A 1 99 ? -4.707 3.060 -3.644 1.00 92.50 99 LEU A N 1
ATOM 790 C CA . LEU A 1 99 ? -3.526 3.063 -4.502 1.00 92.50 99 LEU A CA 1
ATOM 791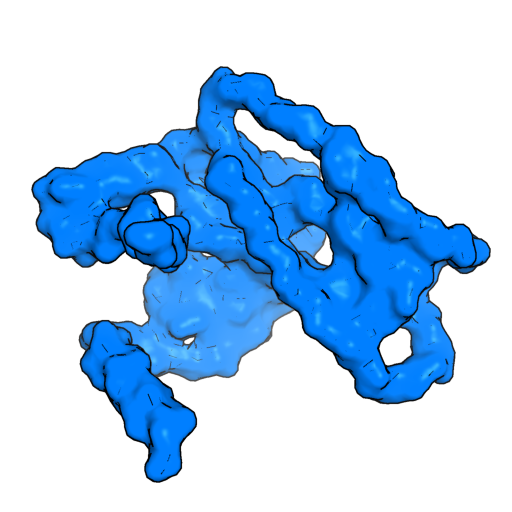 C C . LEU A 1 99 ? -2.730 4.348 -4.285 1.00 92.50 99 LEU A C 1
ATOM 793 O O . LEU A 1 99 ? -3.298 5.437 -4.188 1.00 92.50 99 LEU A O 1
ATOM 797 N N . HIS A 1 100 ? -1.408 4.223 -4.194 1.00 90.94 100 HIS A N 1
ATOM 798 C CA . HIS A 1 100 ? -0.524 5.378 -4.074 1.00 90.94 100 HIS A CA 1
ATOM 799 C C . HIS A 1 100 ? -0.291 6.023 -5.450 1.00 90.94 100 HIS A C 1
ATOM 801 O O . HIS A 1 100 ? -0.392 5.369 -6.487 1.00 90.94 100 HIS A O 1
ATOM 807 N N . SER A 1 101 ? 0.066 7.309 -5.470 1.00 86.12 101 SER A N 1
ATOM 808 C CA . SER A 1 101 ? 0.451 8.003 -6.704 1.00 86.12 101 SER A CA 1
ATOM 809 C C . SER A 1 101 ? 1.792 7.497 -7.249 1.00 86.12 101 SER A C 1
ATOM 811 O O . SER A 1 101 ? 2.575 6.874 -6.523 1.00 86.12 101 SER A O 1
ATOM 813 N N . SER A 1 102 ? 2.112 7.843 -8.498 1.00 85.81 102 SER A N 1
ATOM 814 C CA . SER A 1 102 ? 3.439 7.596 -9.071 1.00 85.81 102 SER A CA 1
ATOM 815 C C . SER A 1 102 ? 4.554 8.127 -8.168 1.00 85.81 102 SER A C 1
ATOM 817 O O . SER A 1 102 ? 4.382 9.123 -7.456 1.00 85.81 102 SER A O 1
ATOM 819 N N . TYR A 1 103 ? 5.703 7.455 -8.214 1.00 87.31 103 TYR A N 1
ATOM 820 C CA . TYR A 1 103 ? 6.922 7.773 -7.463 1.00 87.31 103 TYR A CA 1
ATOM 821 C C . TYR A 1 103 ? 6.839 7.596 -5.936 1.00 87.31 103 TYR A C 1
ATOM 823 O O . TYR A 1 103 ? 7.838 7.774 -5.237 1.00 87.31 103 TYR A O 1
ATOM 831 N N . LYS A 1 104 ? 5.671 7.229 -5.402 1.00 90.25 104 LYS A N 1
ATOM 832 C CA . LYS A 1 104 ? 5.460 6.913 -3.982 1.00 90.25 104 LYS A CA 1
ATOM 833 C C . LYS A 1 104 ? 5.431 5.395 -3.760 1.00 90.25 104 LYS A C 1
ATOM 835 O O . LYS A 1 104 ? 5.759 4.627 -4.660 1.00 90.25 104 LYS A O 1
ATOM 840 N N . CYS A 1 105 ? 5.046 4.985 -2.559 1.00 92.94 105 CYS A N 1
ATOM 841 C CA . CYS A 1 105 ? 4.836 3.592 -2.173 1.00 92.94 105 CYS A CA 1
ATOM 842 C C . CYS A 1 105 ? 3.668 3.493 -1.181 1.00 92.94 105 CYS A C 1
ATOM 844 O O . CYS A 1 105 ? 3.136 4.514 -0.730 1.00 92.94 105 CYS A O 1
ATOM 846 N N . LYS A 1 106 ? 3.267 2.276 -0.821 1.00 94.56 106 LYS A N 1
ATOM 847 C CA . LYS A 1 106 ? 2.169 2.006 0.116 1.00 94.56 106 LYS A CA 1
ATOM 848 C C . LYS A 1 106 ? 2.376 2.645 1.494 1.00 94.56 106 LYS A C 1
ATOM 850 O O . LYS A 1 106 ? 1.417 3.162 2.064 1.00 94.56 106 LYS A O 1
ATOM 855 N N . GLU A 1 107 ? 3.614 2.732 1.992 1.00 94.75 107 GLU A N 1
ATOM 856 C CA . GLU A 1 107 ? 3.929 3.384 3.274 1.00 94.75 107 GLU A CA 1
ATOM 857 C C . GLU A 1 107 ? 3.616 4.880 3.238 1.00 94.75 107 GLU A C 1
ATOM 859 O O . GLU A 1 107 ? 3.282 5.468 4.270 1.00 94.75 107 GLU A O 1
ATOM 864 N N . TRP A 1 108 ? 3.658 5.506 2.053 1.00 92.00 108 TRP A N 1
ATOM 865 C CA . TRP A 1 108 ? 3.292 6.910 1.880 1.00 92.00 108 TRP A CA 1
ATOM 866 C C . TRP A 1 108 ? 1.855 7.183 2.337 1.00 92.00 108 TRP A C 1
ATOM 868 O O . TRP A 1 108 ? 1.591 8.238 2.918 1.00 92.00 108 TRP A O 1
ATOM 878 N N . LEU A 1 109 ? 0.962 6.209 2.149 1.00 93.25 109 LEU A N 1
ATOM 879 C CA . LEU A 1 109 ? -0.458 6.292 2.477 1.00 93.25 109 LEU A CA 1
ATOM 880 C C . LEU A 1 109 ? -0.772 6.009 3.948 1.00 93.25 109 LEU A C 1
ATOM 882 O O . LEU A 1 109 ? -1.934 6.122 4.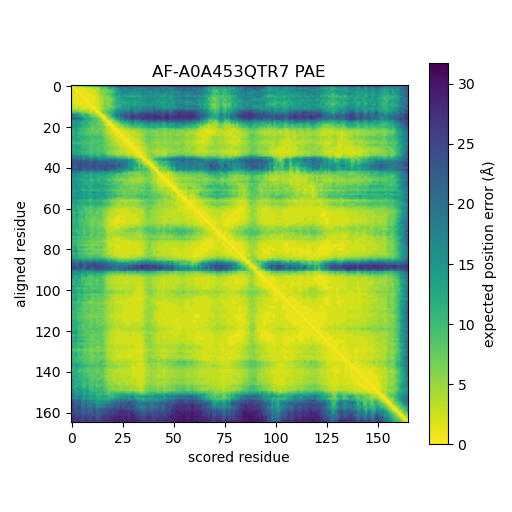330 1.00 93.25 109 LEU A O 1
ATOM 886 N N . ARG A 1 110 ? 0.217 5.679 4.791 1.00 93.88 110 ARG A N 1
ATOM 887 C CA . ARG A 1 110 ? -0.021 5.323 6.201 1.00 93.88 110 ARG A CA 1
ATOM 888 C C . ARG A 1 110 ? -0.938 6.309 6.941 1.00 93.88 110 ARG A C 1
ATOM 890 O O . ARG A 1 110 ? -1.877 5.834 7.579 1.00 93.88 110 ARG A O 1
ATOM 897 N N . PRO A 1 111 ? -0.785 7.646 6.801 1.00 93.94 111 PRO A N 1
ATOM 898 C CA . PRO A 1 111 ? -1.679 8.570 7.483 1.00 93.94 111 PRO A CA 1
ATOM 899 C C . PRO A 1 111 ? -3.151 8.431 7.068 1.00 93.94 111 PRO A C 1
ATOM 901 O O . PRO A 1 111 ? -4.047 8.563 7.903 1.00 93.94 111 PRO A O 1
ATOM 904 N N . LEU A 1 112 ? -3.396 8.122 5.796 1.00 94.00 112 LEU A N 1
ATOM 905 C CA . LEU A 1 112 ? -4.728 7.885 5.258 1.00 94.00 112 LEU A CA 1
ATOM 906 C C . LEU A 1 112 ? -5.283 6.534 5.724 1.00 94.00 112 LEU A C 1
ATOM 908 O O . LEU A 1 112 ? -6.442 6.451 6.127 1.00 94.00 112 LEU A O 1
ATOM 912 N N . LEU A 1 113 ? -4.454 5.486 5.730 1.00 95.75 113 LEU A N 1
ATOM 913 C CA . LEU A 1 113 ? -4.847 4.160 6.211 1.00 95.75 113 LEU A CA 1
ATOM 914 C C . LEU A 1 113 ? -5.251 4.193 7.689 1.00 95.75 113 LEU A C 1
ATOM 916 O O . LEU A 1 113 ? -6.294 3.656 8.047 1.00 95.75 113 LEU A O 1
ATOM 920 N N . GLU A 1 114 ? -4.484 4.887 8.533 1.00 95.44 114 GLU A N 1
ATOM 921 C CA . GLU A 1 114 ? -4.825 5.109 9.944 1.00 95.44 114 GLU A CA 1
ATOM 922 C C . GLU A 1 114 ? -6.164 5.842 10.096 1.00 95.44 114 GLU A C 1
ATOM 924 O O . GLU A 1 114 ? -6.987 5.479 10.936 1.00 95.44 114 GLU A O 1
ATOM 929 N N . ALA A 1 115 ? -6.425 6.843 9.250 1.00 94.31 115 ALA A N 1
ATOM 930 C CA . ALA A 1 115 ? -7.683 7.578 9.265 1.00 94.31 115 ALA A CA 1
ATOM 931 C C . ALA A 1 115 ? -8.885 6.677 8.936 1.00 94.31 115 ALA A C 1
ATOM 933 O O . ALA A 1 115 ? -9.941 6.806 9.560 1.00 94.31 115 ALA A O 1
ATOM 934 N N . TYR A 1 116 ? -8.751 5.746 7.990 1.00 94.75 116 TYR A N 1
ATOM 935 C CA . TYR A 1 116 ? -9.795 4.759 7.696 1.00 94.75 116 TYR A CA 1
ATOM 936 C C . TYR A 1 116 ? -9.908 3.692 8.792 1.00 94.75 116 TYR A C 1
ATOM 938 O O . TYR A 1 116 ? -11.022 3.388 9.226 1.00 94.75 116 TYR A O 1
ATOM 946 N N . ALA A 1 117 ? -8.783 3.195 9.309 1.00 94.06 117 ALA A N 1
ATOM 947 C CA . ALA A 1 117 ? -8.762 2.242 10.414 1.00 94.06 117 ALA A CA 1
ATOM 948 C C . ALA A 1 117 ? -9.461 2.810 11.660 1.00 94.06 117 ALA A C 1
ATOM 950 O O . ALA A 1 117 ? -10.305 2.131 12.238 1.00 94.06 117 ALA A O 1
ATOM 951 N N . SER A 1 118 ? -9.228 4.087 12.001 1.00 93.25 118 SER A N 1
ATOM 952 C CA . SER A 1 118 ? -9.888 4.780 13.127 1.00 93.25 118 SER A CA 1
ATOM 953 C C . SER A 1 118 ? -11.419 4.795 13.033 1.00 93.25 118 SER A C 1
ATOM 955 O O . SER A 1 118 ? -12.122 4.856 14.040 1.00 93.25 118 SER A O 1
ATOM 957 N N . ARG A 1 119 ? -11.957 4.700 11.813 1.00 91.62 119 ARG A N 1
ATOM 958 C CA . ARG A 1 119 ? -13.397 4.670 11.536 1.00 91.62 119 ARG A CA 1
ATOM 959 C C . ARG A 1 119 ? -13.973 3.249 11.475 1.00 91.62 119 ARG A C 1
ATOM 961 O O . ARG A 1 119 ? -15.159 3.109 11.193 1.00 91.62 119 ARG A O 1
ATOM 968 N N . GLY A 1 120 ? -13.167 2.218 11.735 1.00 90.81 120 GLY A N 1
ATOM 969 C CA . GLY A 1 120 ? -13.589 0.813 11.746 1.00 90.81 120 GLY A CA 1
ATOM 970 C C . GLY A 1 120 ? -13.464 0.084 10.402 1.00 90.81 120 GLY A C 1
ATOM 971 O O . GLY A 1 120 ? -13.986 -1.022 10.266 1.00 90.81 120 GLY A O 1
ATOM 972 N N . TYR A 1 121 ? -12.786 0.671 9.412 1.00 93.44 121 TYR A N 1
ATOM 973 C CA . TYR A 1 121 ? -12.498 0.003 8.138 1.00 93.44 121 TYR A CA 1
ATOM 974 C C . TYR A 1 121 ? -11.239 -0.865 8.240 1.00 93.44 121 TYR A C 1
ATOM 976 O O . TYR A 1 121 ? -10.339 -0.588 9.033 1.00 93.44 121 TYR A O 1
ATOM 984 N N . ILE A 1 122 ? -11.147 -1.881 7.382 1.00 95.31 122 ILE A N 1
ATOM 985 C CA . ILE A 1 122 ? -9.867 -2.509 7.047 1.00 95.31 122 ILE A CA 1
ATOM 986 C C . ILE A 1 122 ? -9.271 -1.693 5.901 1.00 95.31 122 ILE A C 1
ATOM 988 O O . ILE A 1 122 ? -9.796 -1.702 4.787 1.00 95.31 122 ILE A O 1
ATOM 992 N N . ALA A 1 123 ? -8.208 -0.952 6.183 1.00 96.75 123 ALA A N 1
ATOM 993 C CA . ALA A 1 123 ? -7.547 -0.107 5.204 1.00 96.75 123 ALA A CA 1
ATOM 994 C C . ALA A 1 123 ? -6.350 -0.851 4.609 1.00 96.75 123 ALA A C 1
ATOM 996 O O . ALA A 1 123 ? -5.498 -1.344 5.344 1.00 96.75 123 ALA A O 1
ATOM 997 N N . VAL A 1 124 ? -6.283 -0.932 3.284 1.00 97.81 124 VAL A N 1
ATOM 998 C CA . VAL A 1 124 ? -5.247 -1.674 2.562 1.00 97.81 124 VAL A CA 1
ATOM 999 C C . VAL A 1 124 ? -4.553 -0.751 1.572 1.00 97.81 124 VAL A C 1
ATOM 1001 O O . VAL A 1 124 ? -5.216 -0.054 0.808 1.00 97.81 124 VAL A O 1
ATOM 1004 N N . ALA A 1 125 ? -3.226 -0.781 1.542 1.00 97.06 125 ALA A N 1
ATOM 1005 C CA . ALA A 1 125 ? -2.425 -0.200 0.474 1.00 97.06 125 ALA A CA 1
ATOM 1006 C C . ALA A 1 125 ? -1.546 -1.270 -0.171 1.00 97.06 125 ALA A C 1
ATOM 1008 O O . ALA A 1 125 ? -1.073 -2.191 0.495 1.00 97.06 125 ALA A O 1
ATOM 1009 N N . ILE A 1 126 ? -1.318 -1.134 -1.474 1.00 95.94 126 ILE A N 1
ATOM 1010 C CA . ILE A 1 126 ? -0.469 -2.040 -2.249 1.00 95.94 126 ILE A CA 1
ATOM 1011 C C . ILE A 1 126 ? 0.576 -1.253 -3.022 1.00 95.94 126 ILE A C 1
ATOM 1013 O O . ILE A 1 126 ? 0.299 -0.140 -3.474 1.00 95.94 126 ILE A O 1
ATOM 1017 N N . ASP A 1 127 ? 1.754 -1.844 -3.207 1.00 93.81 127 ASP A N 1
ATOM 1018 C CA . ASP A 1 127 ? 2.755 -1.272 -4.103 1.00 93.81 127 ASP A CA 1
ATOM 1019 C C . ASP A 1 127 ? 2.431 -1.629 -5.555 1.00 93.81 127 A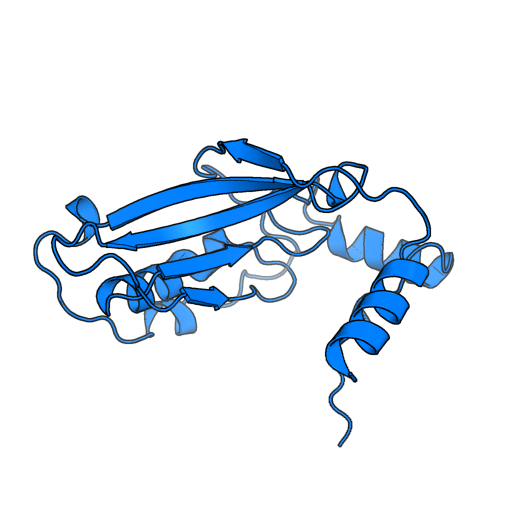SP A C 1
ATOM 1021 O O . ASP A 1 127 ? 2.369 -2.801 -5.948 1.00 93.81 127 ASP A O 1
ATOM 1025 N N . SER A 1 128 ? 2.243 -0.599 -6.378 1.00 90.75 128 SER A N 1
ATOM 1026 C CA . SER A 1 128 ? 2.094 -0.755 -7.827 1.00 90.75 128 SER A CA 1
ATOM 1027 C C . SER A 1 128 ? 3.390 -1.278 -8.461 1.00 90.75 128 SER A C 1
ATOM 1029 O O . SER A 1 128 ? 4.450 -1.268 -7.835 1.00 90.75 128 SER A O 1
ATOM 1031 N N . ARG A 1 129 ? 3.326 -1.762 -9.712 1.00 89.06 129 ARG A N 1
ATOM 1032 C CA . ARG A 1 129 ? 4.525 -2.261 -10.414 1.00 89.06 129 ARG A CA 1
ATOM 1033 C C . ARG A 1 129 ? 5.631 -1.216 -10.390 1.00 89.06 129 ARG A C 1
ATOM 1035 O O . ARG A 1 129 ? 5.351 -0.029 -10.566 1.00 89.06 129 ARG A O 1
ATOM 1042 N N . TYR A 1 130 ? 6.866 -1.672 -10.210 1.00 90.75 130 TYR A N 1
ATOM 1043 C CA . TYR A 1 130 ? 8.055 -0.823 -10.190 1.00 90.75 130 TYR A CA 1
ATOM 1044 C C . TYR A 1 130 ? 8.030 0.274 -9.119 1.00 90.75 130 TYR A C 1
ATOM 1046 O O . TYR A 1 130 ? 8.670 1.297 -9.323 1.00 90.75 130 TYR A O 1
ATOM 1054 N N . HIS A 1 131 ? 7.295 0.109 -8.013 1.00 92.69 131 HIS A N 1
ATOM 1055 C CA . HIS A 1 131 ? 7.241 1.050 -6.885 1.00 92.69 131 HIS A CA 1
ATOM 1056 C C . HIS A 1 131 ? 7.449 0.348 -5.541 1.00 92.69 131 HIS A C 1
ATOM 1058 O O . HIS A 1 131 ? 7.240 -0.858 -5.439 1.00 92.69 131 HIS A O 1
ATOM 1064 N N . GLY A 1 132 ? 7.840 1.112 -4.513 1.00 93.44 132 GLY A N 1
ATOM 1065 C CA . GLY A 1 132 ? 8.033 0.609 -3.151 1.00 93.44 132 GLY A CA 1
ATOM 1066 C C . GLY A 1 132 ? 8.950 -0.609 -3.111 1.00 93.44 132 GLY A C 1
ATOM 1067 O O . GLY A 1 132 ? 10.042 -0.577 -3.672 1.00 93.44 132 GLY A O 1
ATOM 1068 N N . GLU A 1 133 ? 8.486 -1.702 -2.505 1.00 94.44 133 GLU A N 1
ATOM 1069 C CA . GLU A 1 133 ? 9.262 -2.952 -2.437 1.00 94.44 133 GLU A CA 1
ATOM 1070 C C . GLU A 1 133 ? 9.414 -3.664 -3.796 1.00 94.44 133 GLU A C 1
ATOM 1072 O O . GLU A 1 133 ? 10.213 -4.588 -3.921 1.00 94.44 133 GLU A O 1
ATOM 1077 N N . ARG A 1 134 ? 8.667 -3.248 -4.829 1.00 93.00 134 ARG A N 1
ATOM 1078 C CA . ARG A 1 134 ? 8.786 -3.760 -6.209 1.00 93.00 134 ARG A CA 1
ATOM 1079 C C . ARG A 1 134 ? 9.743 -2.924 -7.063 1.00 93.00 134 ARG A C 1
ATOM 1081 O O . ARG A 1 134 ? 9.813 -3.141 -8.275 1.00 93.00 134 ARG A O 1
ATOM 1088 N N . ALA A 1 135 ? 10.436 -1.950 -6.475 1.00 93.25 135 ALA A N 1
ATOM 1089 C CA . ALA A 1 135 ? 11.470 -1.154 -7.126 1.00 93.25 135 ALA A CA 1
ATOM 1090 C C . ALA A 1 135 ? 12.856 -1.503 -6.569 1.00 93.25 135 ALA A C 1
ATOM 1092 O O . ALA A 1 135 ? 13.014 -1.741 -5.375 1.00 93.25 135 ALA A O 1
ATOM 1093 N N . SER A 1 136 ? 13.869 -1.502 -7.435 1.00 91.56 136 SER A N 1
ATOM 1094 C CA . SER A 1 136 ? 15.266 -1.757 -7.057 1.00 91.56 136 SER A CA 1
ATOM 1095 C C . SER A 1 136 ? 16.082 -0.472 -6.892 1.00 91.56 136 SER A C 1
ATOM 1097 O O . SER A 1 136 ? 17.142 -0.477 -6.271 1.00 91.56 136 SER A O 1
ATOM 1099 N N . SER A 1 137 ? 15.606 0.643 -7.448 1.00 92.25 137 SER A N 1
ATOM 1100 C CA . SER A 1 137 ? 16.293 1.931 -7.463 1.00 92.25 137 SER A CA 1
ATOM 1101 C C . SER A 1 137 ? 15.300 3.098 -7.513 1.00 92.25 137 SER A C 1
ATOM 1103 O O . SER A 1 137 ? 14.100 2.934 -7.736 1.00 92.25 137 SER A O 1
ATOM 1105 N N . LYS A 1 138 ? 15.808 4.326 -7.353 1.00 91.31 138 LYS A N 1
ATOM 1106 C CA . LYS A 1 138 ? 15.003 5.556 -7.484 1.00 91.31 138 LYS A CA 1
ATOM 1107 C C . LYS A 1 138 ? 14.511 5.829 -8.911 1.00 91.31 138 LYS A C 1
ATOM 1109 O O . LYS A 1 138 ? 13.678 6.717 -9.103 1.00 91.31 138 LYS A O 1
ATOM 1114 N N . THR A 1 139 ? 15.049 5.111 -9.894 1.00 91.31 139 THR A N 1
ATOM 1115 C CA . THR A 1 139 ? 14.794 5.294 -11.326 1.00 91.31 139 THR A CA 1
ATOM 1116 C C . THR A 1 139 ? 14.026 4.132 -11.947 1.00 91.31 139 THR A C 1
ATOM 1118 O O . THR A 1 139 ? 13.610 4.268 -13.096 1.00 91.31 139 THR A O 1
ATOM 1121 N N . THR A 1 140 ? 13.767 3.041 -11.209 1.00 91.62 140 THR A N 1
ATOM 1122 C CA . THR A 1 140 ? 13.164 1.804 -11.737 1.00 91.62 140 THR A CA 1
ATOM 1123 C C . THR A 1 140 ? 11.884 2.056 -12.532 1.00 91.62 140 THR A C 1
ATOM 1125 O O . THR A 1 140 ? 11.726 1.523 -13.626 1.00 91.62 140 THR A O 1
ATOM 1128 N N . TYR A 1 141 ? 10.976 2.894 -12.031 1.00 88.50 141 TYR A N 1
ATOM 1129 C CA . TYR A 1 141 ? 9.721 3.214 -12.709 1.00 88.50 141 TYR A CA 1
ATOM 1130 C C . TYR A 1 141 ? 9.942 3.941 -14.043 1.00 88.50 141 TYR A C 1
ATOM 1132 O O . TYR A 1 141 ? 9.322 3.598 -15.048 1.00 88.50 141 TYR A O 1
ATOM 1140 N N . ILE A 1 142 ? 10.851 4.921 -14.076 1.00 88.31 142 ILE A N 1
ATOM 1141 C CA . ILE A 1 142 ? 11.169 5.677 -15.298 1.00 88.31 142 ILE A CA 1
ATOM 1142 C C . ILE A 1 142 ? 11.905 4.786 -16.304 1.00 88.31 142 ILE A C 1
ATOM 1144 O O . ILE A 1 142 ? 11.644 4.855 -17.502 1.00 88.31 142 ILE A O 1
ATOM 1148 N N . GLU A 1 143 ? 12.813 3.935 -15.835 1.00 90.25 143 GLU A N 1
ATOM 1149 C CA . GLU A 1 143 ? 13.530 2.971 -16.672 1.00 90.25 143 GLU A CA 1
ATOM 1150 C C . GLU A 1 143 ? 12.575 1.947 -17.288 1.00 90.25 143 GLU A C 1
ATOM 1152 O O . GLU A 1 143 ? 12.626 1.725 -18.498 1.00 90.25 143 GLU A O 1
ATOM 1157 N N . ALA A 1 144 ? 11.653 1.398 -16.492 1.00 87.50 144 ALA A N 1
ATOM 1158 C CA . ALA A 1 144 ? 10.616 0.489 -16.970 1.00 87.50 144 ALA A CA 1
ATOM 1159 C C . ALA A 1 144 ? 9.721 1.160 -18.019 1.00 87.50 144 ALA A C 1
ATOM 1161 O O . ALA A 1 144 ? 9.450 0.577 -19.066 1.00 87.50 144 ALA A O 1
ATOM 1162 N N . LEU A 1 145 ? 9.324 2.413 -17.785 1.00 86.81 145 LEU A N 1
ATOM 1163 C CA . LEU A 1 145 ? 8.545 3.190 -18.745 1.00 86.81 145 LEU A CA 1
ATOM 1164 C C . LEU A 1 145 ? 9.304 3.419 -20.063 1.00 86.81 145 LEU A C 1
ATOM 1166 O O . LEU A 1 145 ? 8.742 3.230 -21.142 1.00 86.81 145 LEU A O 1
ATOM 1170 N N . ASN A 1 146 ? 10.578 3.809 -19.985 1.00 87.88 146 ASN A N 1
ATOM 1171 C CA . ASN A 1 146 ? 11.422 4.019 -21.160 1.00 87.88 146 ASN A CA 1
ATOM 1172 C C . ASN A 1 146 ? 11.638 2.719 -21.946 1.00 87.88 146 ASN A C 1
ATOM 1174 O O . ASN A 1 146 ? 11.645 2.752 -23.176 1.00 87.88 146 ASN A O 1
ATOM 1178 N N . SER A 1 147 ? 11.802 1.588 -21.252 1.00 86.69 147 SER A N 1
ATOM 1179 C CA . SER A 1 147 ? 11.904 0.263 -21.873 1.00 86.69 147 SER A CA 1
ATOM 1180 C C . SER A 1 147 ? 10.619 -0.091 -22.616 1.00 86.69 147 SER A C 1
ATOM 1182 O O . SER A 1 147 ? 10.670 -0.362 -23.815 1.00 86.69 147 SER A O 1
ATOM 1184 N N . ALA A 1 148 ? 9.468 0.025 -21.942 1.00 84.56 148 ALA A N 1
ATOM 1185 C CA . ALA A 1 148 ? 8.152 -0.251 -22.515 1.00 84.56 148 ALA A CA 1
ATOM 1186 C C . ALA A 1 148 ? 7.898 0.571 -23.786 1.00 84.56 148 ALA A C 1
ATOM 1188 O O . ALA A 1 148 ? 7.458 0.039 -24.803 1.00 84.56 148 ALA A O 1
ATOM 1189 N N . TRP A 1 149 ? 8.230 1.866 -23.752 1.00 81.94 149 TRP A N 1
ATOM 1190 C CA . TRP A 1 149 ? 8.087 2.758 -24.903 1.00 81.94 149 TRP A CA 1
ATOM 1191 C C . TRP A 1 149 ? 8.994 2.372 -26.078 1.00 81.94 149 TRP A C 1
ATOM 1193 O O . TRP A 1 149 ? 8.562 2.405 -27.228 1.00 81.94 149 TRP A O 1
ATOM 1203 N N . ARG A 1 150 ? 10.258 2.025 -25.807 1.00 84.56 150 ARG A N 1
ATOM 1204 C CA . ARG A 1 150 ? 11.247 1.709 -26.851 1.00 84.56 150 ARG A CA 1
ATOM 1205 C C . ARG A 1 150 ? 11.013 0.349 -27.495 1.00 84.56 150 ARG A C 1
ATOM 1207 O O . ARG A 1 150 ? 11.208 0.215 -28.699 1.00 84.56 150 ARG A O 1
ATOM 1214 N N . ASN A 1 151 ? 10.635 -0.638 -26.691 1.00 83.12 151 ASN A N 1
ATOM 1215 C CA . ASN A 1 151 ? 10.654 -2.037 -27.099 1.00 83.12 151 ASN A CA 1
ATOM 1216 C C . ASN A 1 151 ? 9.253 -2.606 -27.350 1.00 83.12 151 ASN A C 1
ATOM 1218 O O . ASN A 1 151 ? 9.133 -3.623 -28.027 1.00 83.12 151 ASN A O 1
ATOM 1222 N N . GLY A 1 152 ? 8.202 -2.004 -26.777 1.00 71.94 152 GLY A N 1
ATOM 1223 C CA . GLY A 1 152 ? 6.850 -2.577 -26.788 1.00 71.94 152 GLY A CA 1
ATOM 1224 C C . GLY A 1 152 ? 6.757 -3.944 -26.095 1.00 71.94 152 GLY A C 1
ATOM 1225 O O . GLY A 1 152 ? 5.804 -4.687 -26.323 1.00 71.94 152 GLY A O 1
ATOM 1226 N N . ASP A 1 153 ? 7.759 -4.291 -25.282 1.00 67.38 153 ASP A N 1
ATOM 1227 C CA . ASP A 1 153 ? 7.897 -5.567 -24.569 1.00 67.38 153 ASP A CA 1
ATOM 1228 C C . ASP A 1 153 ? 6.886 -5.708 -23.423 1.00 67.38 153 ASP A C 1
ATOM 1230 O O . ASP A 1 153 ? 6.445 -6.803 -23.073 1.00 67.38 153 ASP A O 1
ATOM 1234 N N . THR A 1 154 ? 6.494 -4.573 -22.864 1.00 66.81 154 THR A N 1
ATOM 1235 C CA . THR A 1 154 ? 5.569 -4.421 -21.753 1.00 66.81 154 THR A CA 1
ATOM 1236 C C . THR A 1 154 ? 4.590 -3.299 -22.088 1.00 66.81 154 THR A C 1
ATOM 1238 O O . THR A 1 154 ? 4.913 -2.368 -22.824 1.00 66.81 154 THR A O 1
ATOM 1241 N N . MET A 1 155 ? 3.350 -3.400 -21.602 1.00 57.19 155 MET A N 1
ATOM 1242 C CA . MET A 1 155 ? 2.331 -2.386 -21.880 1.00 57.19 155 MET A CA 1
ATOM 1243 C C . MET A 1 155 ? 2.758 -1.051 -21.243 1.00 57.19 155 MET A C 1
ATOM 1245 O O . MET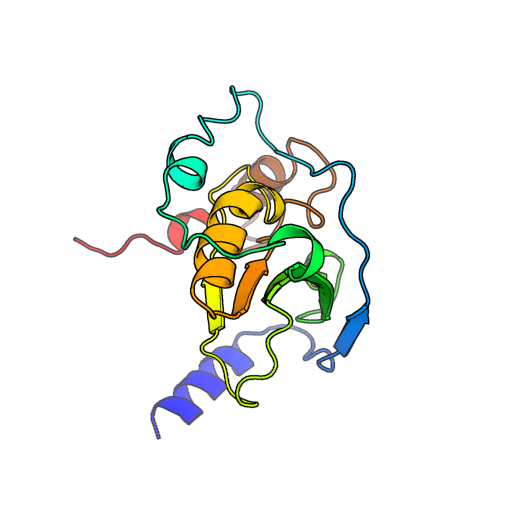 A 1 155 ? 2.923 -1.017 -20.023 1.00 57.19 155 MET A O 1
ATOM 1249 N N . PRO A 1 156 ? 2.940 0.044 -22.008 1.00 53.28 156 PRO A N 1
ATOM 1250 C CA . PRO A 1 156 ? 3.313 1.328 -21.428 1.00 53.28 156 PRO A CA 1
ATOM 1251 C C . PRO A 1 156 ? 2.201 1.821 -20.491 1.00 53.28 156 PRO A C 1
ATOM 1253 O O . PRO A 1 156 ? 1.111 2.193 -20.921 1.00 53.28 156 PRO A O 1
ATOM 1256 N N . PHE A 1 157 ? 2.501 1.823 -19.190 1.00 60.25 157 PHE A N 1
ATOM 1257 C CA . PHE A 1 157 ? 1.560 2.021 -18.076 1.00 60.25 157 PHE A CA 1
ATOM 1258 C C . PHE A 1 157 ? 0.934 3.427 -17.985 1.00 60.25 157 PHE A C 1
ATOM 1260 O O . PHE A 1 157 ? 0.127 3.681 -17.098 1.00 60.25 157 PHE A O 1
ATOM 1267 N N . ILE A 1 158 ? 1.295 4.354 -18.880 1.00 54.25 158 ILE A N 1
ATOM 1268 C CA . ILE A 1 158 ? 0.748 5.723 -18.905 1.00 54.25 158 ILE A CA 1
ATOM 1269 C C . ILE A 1 158 ? -0.664 5.770 -19.503 1.00 54.25 158 ILE A C 1
ATOM 1271 O O . ILE A 1 158 ? -1.444 6.651 -19.151 1.00 54.25 158 ILE A O 1
ATOM 1275 N N . PHE A 1 159 ? -1.029 4.821 -20.369 1.00 47.25 159 PHE A N 1
ATOM 1276 C CA . PHE A 1 159 ? -2.343 4.823 -21.023 1.00 47.25 159 PHE A CA 1
ATOM 1277 C C . PHE A 1 159 ? -3.456 4.145 -20.206 1.00 47.25 159 PHE A C 1
ATOM 1279 O O . PHE A 1 159 ? -4.579 4.052 -20.692 1.00 47.25 159 PHE A O 1
ATOM 1286 N N . ASP A 1 160 ? -3.185 3.695 -18.976 1.00 42.91 160 ASP A N 1
ATOM 1287 C CA . ASP A 1 160 ? -4.124 2.850 -18.217 1.00 42.91 160 ASP A CA 1
ATOM 1288 C C . ASP A 1 160 ? -5.224 3.633 -17.465 1.00 42.91 160 ASP A C 1
ATOM 1290 O O . ASP A 1 160 ? -6.165 3.039 -16.949 1.00 42.91 160 ASP A O 1
ATOM 1294 N N . THR A 1 161 ? -5.180 4.973 -17.429 1.00 37.12 161 THR A N 1
ATOM 1295 C CA . THR A 1 161 ? -6.265 5.794 -16.849 1.00 37.12 161 THR A CA 1
ATOM 1296 C C . THR A 1 161 ? -6.403 7.171 -17.506 1.00 37.12 161 THR A C 1
ATOM 1298 O O . THR A 1 161 ? -6.313 8.198 -16.831 1.00 37.12 161 THR A O 1
ATOM 1301 N N . VAL A 1 162 ? -6.659 7.233 -18.814 1.00 27.53 162 VAL A N 1
ATOM 1302 C CA . VAL A 1 162 ? -7.368 8.401 -19.361 1.00 27.53 162 VAL A CA 1
ATOM 1303 C C . VAL A 1 162 ? -8.837 8.008 -19.455 1.00 27.53 162 VAL A C 1
ATOM 1305 O O . VAL A 1 162 ? -9.252 7.353 -20.407 1.00 27.53 162 VAL A O 1
ATOM 1308 N N . CYS A 1 163 ? -9.631 8.358 -18.438 1.00 30.27 163 CYS A N 1
ATOM 1309 C CA . CYS A 1 163 ? -11.073 8.456 -18.640 1.00 30.27 163 CYS A CA 1
ATOM 1310 C C . CYS A 1 163 ? -11.268 9.474 -19.763 1.00 30.27 163 CYS A C 1
ATOM 1312 O O . CYS A 1 163 ? -10.905 10.639 -19.598 1.00 30.27 163 CYS A O 1
ATOM 1314 N N . GLY A 1 164 ? -11.758 9.013 -20.914 1.00 27.94 164 GLY A N 1
ATOM 1315 C CA . GLY A 1 164 ? -1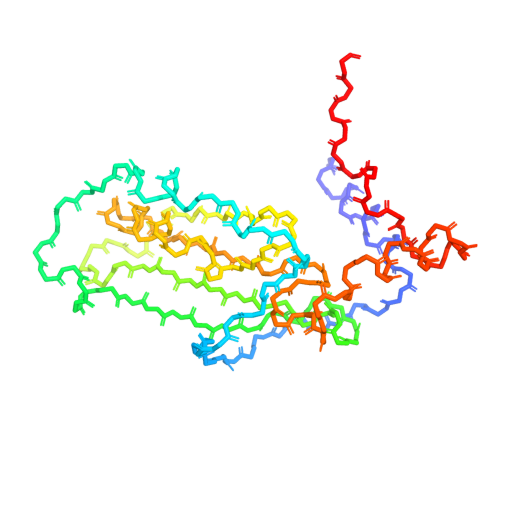2.120 9.891 -22.014 1.00 27.94 164 GLY A CA 1
ATOM 1316 C C . GLY A 1 164 ? -13.078 10.968 -21.514 1.00 27.94 164 GLY A C 1
ATOM 1317 O O . GLY A 1 164 ? -14.085 10.655 -20.879 1.00 27.94 164 GLY A O 1
ATOM 1318 N N . THR A 1 165 ? -12.720 12.222 -21.762 1.00 31.30 165 THR A N 1
ATOM 1319 C CA . THR A 1 165 ? -13.691 13.309 -21.903 1.00 31.30 165 THR A CA 1
ATOM 1320 C C . THR A 1 165 ? -14.326 13.228 -23.275 1.00 31.30 165 THR A C 1
ATOM 1322 O O . THR A 1 165 ? -13.539 13.064 -24.239 1.00 31.30 165 THR A O 1
#

InterPro domains:
  IPR029058 Alpha/Beta hydrolase fold [G3DSA:3.40.50.1820] (52-162)
  IPR029058 Alpha/Beta hydrolase fold [SSF53474] (37-136)

Foldseek 3Di:
DVVVVVVVVVVVPPPDDPDPWDKAFDDDDPDWQFADDDPPPDLCVLLVQDAADDVPLVVQKDWTWMWIQQDDDLQSTKIKIKIAGNDPDDDDAAEDEDEDDPRAAQVSNVSNRSRQRRVGHTYMYIGHDCGISNPPDNCSLVVVLVCCVVPVPDPNPPPVDDPDD

Radius of gyration: 17.98 Å; Cα contacts (8 Å, |Δi|>4): 264; chains: 1; bounding box: 39×38×50 Å

pLDDT: mean 83.24, std 15.01, range [27.53, 97.81]

Organism: Aegilops tauschii subsp. strangulata (NCBI:txid200361)